Protein AF-Q2RQR8-F1 (afdb_monomer)

Solvent-accessible surface area (backbone atoms only — not comparable to full-atom values): 5989 Å² total; per-residue (Å²): 132,82,77,59,48,71,63,60,54,55,54,58,52,56,77,73,48,100,35,66,57,56,52,56,78,72,48,52,97,71,51,54,62,76,44,49,65,57,50,54,53,49,32,60,54,37,45,44,91,25,76,48,47,70,71,43,68,63,67,58,34,48,52,16,38,38,40,77,71,59,36,65,69,51,43,59,56,54,67,38,51,64,55,46,47,51,52,52,31,55,51,50,51,51,57,50,52,55,50,55,69,70,76,113

Radius of gyration: 13.52 Å; Cα contacts (8 Å, |Δi|>4): 78; chains: 1; bounding box: 38×32×31 Å

Mean predicted aligned error: 5.43 Å

Sequence (104 aa):
MGAVGQEDYVRLFSLYGDGVATAYQDAKPGDAERFTLLFEQVMRLLAKGSSYNLSLPSTFTRTARDYVGGDGGTVSRLGDPDTRMFILSDLYDYLHLSRVRRAG

Organism: Rhodospirillum rubrum (strain ATCC 11170 / ATH 1.1.1 / DSM 467 / LMG 4362 / NCIMB 8255 / S1) (NCBI:txid269796)

Structure (mmCIF, N/CA/C/O backbone):
data_AF-Q2RQR8-F1
#
_entry.id   AF-Q2RQR8-F1
#
loop_
_atom_site.group_PDB
_atom_site.id
_atom_site.type_symbol
_atom_site.label_atom_id
_atom_site.label_alt_id
_atom_site.label_comp_id
_atom_site.label_asym_id
_atom_site.label_entity_id
_atom_site.label_seq_id
_atom_site.pdbx_PDB_ins_code
_atom_site.Cartn_x
_atom_site.Cartn_y
_atom_site.Cartn_z
_atom_site.occupancy
_atom_site.B_iso_or_equiv
_atom_site.auth_seq_id
_atom_site.auth_comp_id
_atom_site.auth_asym_id
_atom_site.auth_atom_id
_atom_site.pdbx_PDB_model_num
ATOM 1 N N . MET A 1 1 ? -7.242 18.086 4.133 1.00 47.72 1 MET A N 1
ATOM 2 C CA . MET A 1 1 ? -7.022 16.782 3.467 1.00 47.72 1 MET A CA 1
ATOM 3 C C . MET A 1 1 ? -7.717 15.742 4.332 1.00 47.72 1 MET A C 1
ATOM 5 O O . MET A 1 1 ? -7.401 15.695 5.512 1.00 47.72 1 MET A O 1
ATOM 9 N N . GLY A 1 2 ? -8.744 15.058 3.819 1.00 59.22 2 GLY A N 1
ATOM 10 C CA . GLY A 1 2 ? -9.568 14.139 4.619 1.00 59.22 2 GLY A CA 1
ATOM 11 C C . GLY A 1 2 ? -8.751 12.992 5.219 1.00 59.22 2 GLY A C 1
ATOM 12 O O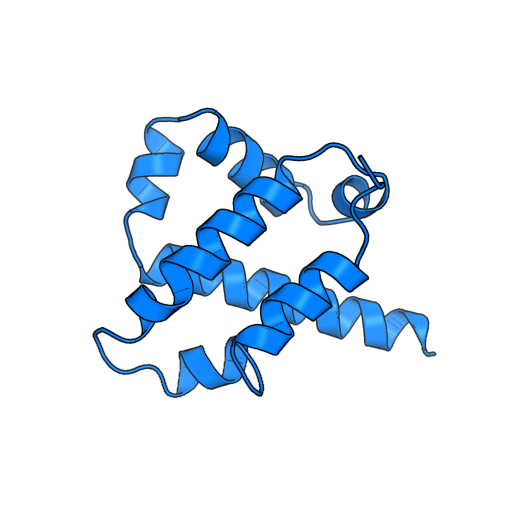 . GLY A 1 2 ? -7.706 12.627 4.675 1.00 59.22 2 GLY A O 1
ATOM 13 N N . ALA A 1 3 ? -9.201 12.462 6.357 1.00 76.38 3 ALA A N 1
ATOM 14 C CA . ALA A 1 3 ? -8.583 11.295 6.973 1.00 76.38 3 ALA A CA 1
ATOM 15 C C . ALA A 1 3 ? -8.748 10.083 6.044 1.00 76.38 3 ALA A C 1
ATOM 17 O O . ALA A 1 3 ? -9.863 9.791 5.629 1.00 76.38 3 ALA A O 1
ATOM 18 N N . VAL A 1 4 ? -7.647 9.395 5.722 1.00 84.69 4 VAL A N 1
ATOM 19 C CA . VAL A 1 4 ? -7.689 8.164 4.912 1.00 84.69 4 VAL A CA 1
ATOM 20 C C . VAL A 1 4 ? -8.478 7.095 5.663 1.00 84.69 4 VAL A C 1
ATOM 22 O O . VAL A 1 4 ? -8.120 6.770 6.801 1.00 84.69 4 VAL A O 1
ATOM 25 N N . GLY A 1 5 ? -9.509 6.548 5.026 1.00 88.69 5 GLY A N 1
ATOM 26 C CA . GLY A 1 5 ? -10.372 5.492 5.546 1.00 88.69 5 GLY A CA 1
ATOM 27 C C . GLY A 1 5 ? -10.400 4.246 4.658 1.00 88.69 5 GLY A C 1
ATOM 28 O O . GLY A 1 5 ? -9.849 4.222 3.561 1.00 88.69 5 GLY A O 1
ATOM 29 N N . GLN A 1 6 ? -11.078 3.195 5.131 1.00 89.50 6 GLN A N 1
ATOM 30 C CA . GLN A 1 6 ? -11.254 1.940 4.385 1.00 89.50 6 GLN A CA 1
ATOM 31 C C . GLN A 1 6 ? -11.864 2.157 2.993 1.00 89.50 6 GLN A C 1
ATOM 33 O O . GLN A 1 6 ? -11.476 1.497 2.031 1.00 89.50 6 GLN A O 1
ATOM 38 N N . GLU A 1 7 ? -12.814 3.086 2.892 1.00 89.62 7 GLU A N 1
ATOM 39 C CA . GLU A 1 7 ? -13.547 3.391 1.662 1.00 89.62 7 GLU A CA 1
ATOM 40 C C . GLU A 1 7 ? -12.642 3.921 0.548 1.00 89.62 7 GLU A C 1
ATOM 42 O O . GLU A 1 7 ? -12.891 3.622 -0.618 1.00 89.62 7 GLU A O 1
ATOM 47 N N . ASP A 1 8 ? -11.559 4.632 0.885 1.00 92.00 8 ASP A N 1
ATOM 48 C CA . ASP A 1 8 ? -10.593 5.119 -0.104 1.00 92.00 8 ASP A CA 1
ATOM 49 C C . ASP A 1 8 ? -9.925 3.949 -0.834 1.00 92.00 8 ASP A C 1
ATOM 51 O O . ASP A 1 8 ? -9.813 3.954 -2.061 1.00 92.00 8 ASP A O 1
ATOM 55 N N . TYR A 1 9 ? -9.538 2.910 -0.089 1.00 91.50 9 TYR A N 1
ATOM 56 C CA . TYR A 1 9 ? -8.947 1.703 -0.661 1.00 91.50 9 TYR A CA 1
ATOM 57 C C . TYR A 1 9 ? -9.965 0.922 -1.484 1.00 91.50 9 TYR A C 1
ATOM 59 O O . TYR A 1 9 ? -9.679 0.560 -2.622 1.00 91.50 9 TYR A O 1
ATOM 67 N N . VAL A 1 10 ? -11.166 0.697 -0.943 1.00 87.81 10 VAL A N 1
ATOM 68 C CA . VAL A 1 10 ? -12.240 -0.010 -1.661 1.00 87.81 10 VAL A CA 1
ATOM 69 C C . VAL A 1 10 ? -12.555 0.693 -2.981 1.00 87.81 10 VAL A C 1
ATOM 71 O O . VAL A 1 10 ? -12.668 0.037 -4.015 1.00 87.81 10 VAL A O 1
ATOM 74 N N . ARG A 1 11 ? -12.625 2.028 -2.971 1.00 89.19 11 ARG A N 1
ATOM 75 C CA . ARG A 1 11 ? -12.841 2.825 -4.177 1.00 89.19 11 ARG A CA 1
ATOM 76 C C . ARG A 1 11 ? -11.702 2.654 -5.177 1.00 89.19 11 ARG A C 1
ATOM 78 O O . ARG A 1 11 ? -11.990 2.431 -6.347 1.00 89.19 11 ARG A O 1
ATOM 85 N N . LEU A 1 12 ? -10.441 2.711 -4.743 1.00 89.75 12 LEU A N 1
ATOM 86 C CA . LEU A 1 12 ? -9.299 2.477 -5.634 1.00 89.75 12 LEU A CA 1
ATOM 87 C C . LEU A 1 12 ? -9.342 1.091 -6.277 1.00 89.75 12 LEU A C 1
ATOM 89 O O . LEU A 1 12 ? -9.219 0.988 -7.493 1.00 89.75 12 LEU A O 1
ATOM 93 N N . PHE A 1 13 ? -9.568 0.043 -5.485 1.00 87.88 13 PHE A N 1
ATOM 94 C CA . PHE A 1 13 ? -9.651 -1.324 -5.996 1.00 87.88 13 PHE A CA 1
ATOM 95 C C . PHE A 1 13 ? -10.824 -1.512 -6.970 1.00 87.88 13 PHE A C 1
ATOM 97 O O . PHE A 1 13 ? -10.658 -2.179 -7.987 1.00 87.88 13 PHE A O 1
ATOM 104 N N . SER A 1 14 ? -11.971 -0.865 -6.726 1.00 85.00 14 SER A N 1
ATOM 105 C CA . SER A 1 14 ? -13.148 -0.966 -7.606 1.00 85.00 14 SER A CA 1
ATOM 106 C C . SER A 1 14 ? -12.926 -0.426 -9.025 1.00 85.00 14 SER A C 1
ATOM 108 O O . SER A 1 14 ? -13.611 -0.848 -9.952 1.00 85.00 14 SER A O 1
ATOM 110 N N . LEU A 1 15 ? -11.949 0.468 -9.224 1.00 84.69 15 LEU A N 1
ATOM 111 C CA . LEU A 1 15 ? -11.621 1.010 -10.549 1.00 84.69 15 LEU A CA 1
ATOM 112 C C . LEU A 1 15 ? -10.937 -0.012 -11.468 1.00 84.69 15 LEU A C 1
ATOM 114 O O . LEU A 1 15 ? -10.836 0.233 -12.667 1.00 84.69 15 LEU A O 1
ATOM 118 N N . TYR A 1 16 ? -10.475 -1.139 -10.921 1.00 78.12 16 TYR A N 1
ATOM 119 C CA . TYR A 1 16 ? -9.729 -2.163 -11.653 1.00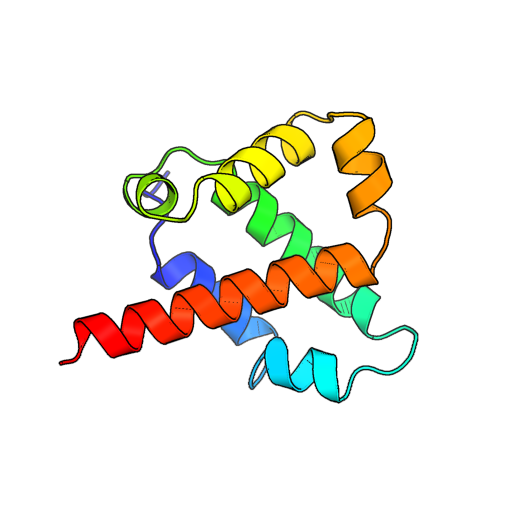 78.12 16 TYR A CA 1
ATOM 120 C C . TYR A 1 16 ? -10.525 -3.470 -11.869 1.00 78.12 16 TYR A C 1
ATOM 122 O O . TYR A 1 16 ? -9.949 -4.461 -12.312 1.00 78.12 16 TYR A O 1
ATOM 130 N N . GLY A 1 17 ? -11.844 -3.468 -11.623 1.00 69.69 17 GLY A N 1
ATOM 131 C CA . GLY A 1 17 ? -12.756 -4.590 -11.911 1.00 69.69 17 GLY A CA 1
ATOM 132 C C . GLY A 1 17 ? -13.003 -5.548 -10.737 1.00 69.69 17 GLY A C 1
ATOM 133 O O . GLY A 1 17 ? -12.687 -5.225 -9.592 1.00 69.69 17 GLY A O 1
ATOM 134 N N . ASP A 1 18 ? -13.571 -6.727 -11.034 1.00 59.84 18 ASP A N 1
ATOM 135 C CA . ASP A 1 18 ? -14.118 -7.724 -10.080 1.00 59.84 18 ASP A CA 1
ATOM 136 C C . ASP A 1 18 ? -13.081 -8.454 -9.194 1.00 59.84 18 ASP A C 1
ATOM 138 O O . ASP A 1 18 ? -13.313 -9.555 -8.697 1.00 59.84 18 ASP A O 1
ATOM 142 N N . GLY A 1 19 ? -11.939 -7.825 -8.930 1.00 64.38 19 GLY A N 1
ATOM 143 C CA . GLY A 1 19 ? -11.023 -8.237 -7.875 1.00 64.38 19 GLY A CA 1
ATOM 144 C C . GLY A 1 19 ? -9.581 -8.296 -8.337 1.00 64.38 19 GLY A C 1
ATOM 145 O O . GLY A 1 19 ? -9.241 -8.917 -9.340 1.00 64.38 19 GLY A O 1
ATOM 146 N N . VAL A 1 20 ? -8.711 -7.692 -7.533 1.00 66.69 20 VAL A N 1
ATOM 147 C CA . VAL A 1 20 ? -7.260 -7.803 -7.686 1.00 66.69 20 VAL A CA 1
ATOM 148 C C . VAL A 1 20 ? -6.776 -9.247 -7.495 1.00 66.69 20 VAL A C 1
ATOM 150 O O . VAL A 1 20 ? -5.866 -9.679 -8.196 1.00 66.69 20 VAL A O 1
ATOM 153 N N . ALA A 1 21 ? -7.437 -10.012 -6.621 1.00 62.88 21 ALA A N 1
ATOM 154 C CA . ALA A 1 21 ? -7.154 -11.430 -6.411 1.00 62.88 21 ALA A CA 1
ATOM 155 C C . ALA A 1 21 ? -7.464 -12.281 -7.659 1.00 62.88 21 ALA A C 1
ATOM 157 O O . ALA A 1 21 ? -6.601 -13.017 -8.133 1.00 62.88 21 ALA A O 1
ATOM 158 N N . THR A 1 22 ? -8.655 -12.121 -8.247 1.00 64.88 22 THR A N 1
ATOM 159 C CA . THR A 1 22 ? -9.047 -12.795 -9.500 1.00 64.88 22 THR A CA 1
ATOM 160 C C . THR A 1 22 ? -8.128 -12.380 -10.646 1.00 64.88 22 THR A C 1
ATOM 162 O O . THR A 1 22 ? -7.614 -13.205 -11.395 1.00 64.88 22 THR A O 1
ATOM 165 N N . ALA A 1 23 ? -7.832 -11.083 -10.723 1.00 65.88 23 ALA A N 1
ATOM 166 C CA . ALA A 1 23 ? -6.931 -10.527 -11.711 1.00 65.88 23 ALA A CA 1
ATOM 167 C C . ALA A 1 23 ? -5.491 -11.049 -11.620 1.00 65.88 23 ALA A C 1
ATOM 169 O O . ALA A 1 23 ? -4.808 -10.989 -12.637 1.00 65.88 23 ALA A O 1
ATOM 170 N N . TYR A 1 24 ? -5.031 -11.504 -10.448 1.00 64.38 24 TYR A N 1
ATOM 171 C CA . TYR A 1 24 ? -3.737 -12.167 -10.268 1.00 64.38 24 TYR A CA 1
ATOM 172 C C . TYR A 1 24 ? -3.783 -13.630 -10.722 1.00 64.38 24 TYR A C 1
ATOM 174 O O . TYR A 1 24 ? -2.871 -14.079 -11.407 1.00 64.38 24 TYR A O 1
ATOM 182 N N . GLN A 1 25 ? -4.851 -14.359 -10.383 1.00 65.94 25 GLN A N 1
ATOM 183 C CA . GLN A 1 25 ? -5.015 -15.763 -10.779 1.00 65.94 25 GLN A CA 1
ATOM 184 C C . GLN A 1 25 ? -5.095 -15.936 -12.301 1.00 65.94 25 GLN A C 1
ATOM 186 O O . GLN A 1 25 ? -4.539 -16.893 -12.835 1.00 65.94 25 GLN A O 1
ATOM 191 N N . ASP A 1 26 ? -5.718 -14.977 -12.988 1.00 67.50 26 ASP A N 1
ATOM 192 C CA . ASP A 1 26 ? -5.859 -14.972 -14.446 1.00 67.50 26 ASP A CA 1
ATOM 193 C C . ASP A 1 26 ? -4.796 -14.115 -15.164 1.00 67.50 26 ASP A C 1
ATOM 195 O O . ASP A 1 26 ? -4.856 -13.956 -16.388 1.00 67.50 26 ASP A O 1
ATOM 199 N N . ALA A 1 27 ? -3.835 -13.533 -14.431 1.00 64.06 27 ALA A N 1
ATOM 200 C CA . ALA A 1 27 ? -2.836 -12.629 -15.001 1.00 64.06 27 ALA A CA 1
ATOM 201 C C . ALA A 1 27 ? -1.926 -13.358 -15.994 1.00 64.06 27 ALA A C 1
ATOM 203 O O . ALA A 1 27 ? -1.240 -14.327 -15.662 1.00 64.06 27 ALA A O 1
ATOM 204 N N . LYS A 1 28 ? -1.846 -12.831 -17.214 1.00 65.12 28 LYS A N 1
ATOM 205 C CA . LYS A 1 28 ? -0.815 -13.199 -18.182 1.00 65.12 28 LYS A CA 1
ATOM 206 C C . LYS A 1 28 ? 0.454 -12.374 -17.944 1.00 65.12 28 LYS A C 1
ATOM 208 O O . LYS A 1 28 ? 0.383 -11.274 -17.388 1.00 65.12 28 LYS A O 1
ATOM 213 N N . PRO A 1 29 ? 1.621 -12.847 -18.415 1.00 58.16 29 PRO A N 1
ATOM 214 C CA . PRO A 1 29 ? 2.827 -12.025 -18.454 1.00 58.16 29 PRO A CA 1
ATOM 215 C C . PRO A 1 29 ? 2.535 -10.672 -19.127 1.00 58.16 29 PRO A C 1
ATOM 217 O O . PRO A 1 29 ? 2.061 -10.639 -20.262 1.00 58.16 29 PRO A O 1
ATOM 220 N N . GLY A 1 30 ? 2.779 -9.569 -18.412 1.00 62.72 30 GLY A N 1
ATOM 221 C CA . GLY A 1 30 ? 2.464 -8.198 -18.848 1.00 62.72 30 GLY A CA 1
ATOM 222 C C . GLY A 1 30 ? 1.221 -7.571 -18.200 1.00 62.72 30 GLY A C 1
ATOM 223 O O . GLY A 1 30 ? 1.138 -6.347 -18.125 1.00 62.72 30 GLY A O 1
ATOM 224 N N . ASP A 1 31 ? 0.304 -8.359 -17.630 1.00 69.44 31 ASP A N 1
ATOM 225 C CA . ASP A 1 31 ? -0.883 -7.818 -16.949 1.00 69.44 31 ASP A CA 1
ATOM 226 C C . ASP A 1 31 ? -0.537 -7.125 -15.626 1.00 69.44 31 ASP A C 1
ATOM 228 O O . ASP A 1 31 ? -1.253 -6.222 -15.204 1.00 69.44 31 ASP A O 1
ATOM 232 N N . ALA A 1 32 ? 0.576 -7.486 -14.980 1.00 68.75 32 ALA A N 1
ATOM 233 C CA . ALA A 1 32 ? 1.026 -6.842 -13.745 1.00 68.75 32 ALA A CA 1
ATOM 234 C C . ALA A 1 32 ? 1.329 -5.344 -13.940 1.00 68.75 32 ALA A C 1
ATOM 236 O O . ALA A 1 32 ? 1.123 -4.540 -13.027 1.00 68.75 32 ALA A O 1
ATOM 237 N N . GLU A 1 33 ? 1.742 -4.931 -15.145 1.00 74.94 33 GLU A N 1
ATOM 238 C CA . GLU A 1 33 ? 2.013 -3.520 -15.426 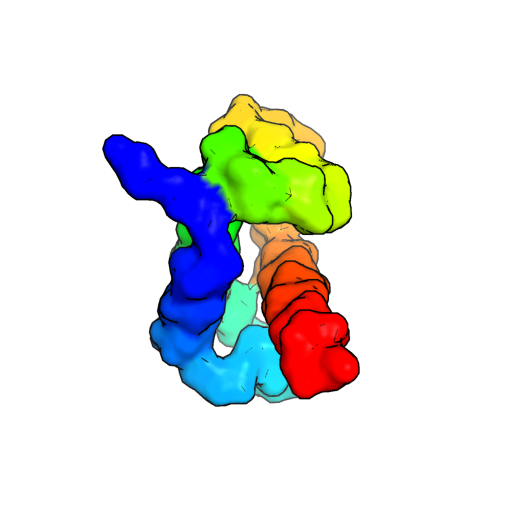1.00 74.94 33 GLU A CA 1
ATOM 239 C C . GLU A 1 33 ? 0.758 -2.649 -15.333 1.00 74.94 33 GLU A C 1
ATOM 241 O O . GLU A 1 33 ? 0.856 -1.502 -14.883 1.00 74.94 33 GLU A O 1
ATOM 246 N N . ARG A 1 34 ? -0.430 -3.198 -15.642 1.00 80.00 34 ARG A N 1
ATOM 247 C CA . ARG A 1 34 ? -1.711 -2.473 -15.541 1.00 80.00 34 ARG A CA 1
ATOM 248 C C . ARG A 1 34 ? -2.002 -2.004 -14.116 1.00 80.00 34 ARG A C 1
ATOM 250 O O . ARG A 1 34 ? -2.691 -1.008 -13.927 1.00 80.00 34 ARG A O 1
ATOM 257 N N . PHE A 1 35 ? -1.441 -2.684 -13.117 1.00 85.88 35 PHE A N 1
ATOM 258 C CA . PHE A 1 35 ? -1.611 -2.365 -11.701 1.00 85.88 35 PHE A CA 1
ATOM 259 C C . PHE A 1 35 ? -0.539 -1.433 -11.146 1.00 85.88 35 PHE A C 1
ATOM 261 O O . PHE A 1 35 ? -0.616 -1.060 -9.978 1.00 85.88 35 PHE A O 1
ATOM 268 N N . THR A 1 36 ? 0.431 -1.002 -11.955 1.00 89.88 36 THR A N 1
ATOM 269 C CA . THR A 1 36 ? 1.494 -0.096 -11.497 1.00 89.88 36 THR A CA 1
ATOM 270 C C . THR A 1 36 ? 0.914 1.186 -10.904 1.00 89.88 36 THR A C 1
ATOM 272 O O . THR A 1 36 ? 1.310 1.602 -9.819 1.00 89.88 36 THR A O 1
ATOM 275 N N . LEU A 1 37 ? -0.080 1.788 -11.563 1.00 91.50 37 LEU A N 1
ATOM 276 C CA . LEU A 1 37 ? -0.713 3.004 -11.053 1.00 91.50 37 LEU A CA 1
ATOM 277 C C . LEU A 1 37 ? -1.513 2.747 -9.766 1.00 91.50 37 LEU A C 1
ATOM 279 O O . LEU A 1 37 ? -1.461 3.563 -8.846 1.00 91.50 37 LEU A O 1
ATOM 283 N N . LEU A 1 38 ? -2.222 1.615 -9.679 1.00 92.56 38 LEU A N 1
ATOM 284 C CA . LEU A 1 38 ? -2.923 1.208 -8.458 1.00 92.56 38 LEU A CA 1
ATOM 285 C C . LEU A 1 38 ? -1.941 1.058 -7.296 1.00 92.56 38 LEU A C 1
ATOM 287 O O . LEU A 1 38 ? -2.171 1.603 -6.219 1.00 92.56 38 LEU A O 1
ATOM 291 N N . PHE A 1 39 ? -0.836 0.356 -7.534 1.00 94.62 39 PHE A N 1
ATOM 292 C CA . PHE A 1 39 ? 0.231 0.153 -6.566 1.00 94.62 39 PHE A CA 1
ATOM 293 C C . PHE A 1 39 ? 0.766 1.486 -6.035 1.00 94.62 39 PHE A C 1
ATOM 295 O O . PHE A 1 39 ? 0.787 1.705 -4.825 1.00 94.62 39 PHE A O 1
ATOM 302 N N . GLU A 1 40 ? 1.110 2.413 -6.929 1.00 96.19 40 GLU A N 1
ATOM 303 C CA . GLU A 1 40 ? 1.584 3.751 -6.565 1.00 96.19 40 GLU A CA 1
ATOM 304 C C . GLU A 1 40 ? 0.583 4.513 -5.689 1.00 96.19 40 GLU A C 1
ATOM 306 O O . GLU A 1 40 ? 0.945 5.129 -4.682 1.00 96.19 40 GLU A O 1
ATOM 311 N N . GLN A 1 41 ? -0.700 4.468 -6.048 1.00 95.94 41 GLN A N 1
ATOM 312 C CA . GLN A 1 41 ? -1.756 5.135 -5.289 1.00 95.94 41 GLN A CA 1
ATOM 313 C C . GLN A 1 41 ? -1.951 4.499 -3.909 1.00 95.94 41 GLN A C 1
ATOM 315 O O . GLN A 1 41 ? -2.065 5.221 -2.915 1.00 95.94 41 GLN A O 1
ATOM 320 N N . VAL A 1 42 ? -1.923 3.168 -3.830 1.00 95.94 42 VAL A N 1
ATOM 321 C CA . VAL A 1 42 ? -2.009 2.413 -2.575 1.00 95.94 42 VAL A CA 1
ATOM 322 C C . VAL A 1 42 ? -0.830 2.737 -1.661 1.00 95.94 42 VAL A C 1
ATOM 324 O O . VAL A 1 42 ? -1.051 3.050 -0.492 1.00 95.94 42 VAL A O 1
ATOM 327 N N . MET A 1 43 ? 0.402 2.753 -2.175 1.00 97.75 43 MET A N 1
ATOM 328 C CA . MET A 1 43 ? 1.587 3.107 -1.385 1.00 97.75 43 MET A CA 1
ATOM 329 C C . MET A 1 43 ? 1.489 4.530 -0.830 1.00 97.75 43 MET A C 1
ATOM 331 O O . MET A 1 43 ? 1.709 4.763 0.359 1.00 97.75 43 MET A O 1
ATOM 335 N N . ARG A 1 44 ? 1.057 5.491 -1.651 1.00 96.56 44 ARG A N 1
ATOM 336 C CA . ARG A 1 44 ? 0.844 6.875 -1.197 1.00 96.56 44 ARG A CA 1
ATOM 337 C C . ARG A 1 44 ? -0.267 6.996 -0.157 1.00 96.56 44 ARG A C 1
ATOM 339 O O . ARG A 1 44 ? -0.177 7.870 0.703 1.00 96.56 44 ARG A O 1
ATOM 346 N N . LEU A 1 45 ? -1.314 6.172 -0.220 1.00 95.69 45 LEU A N 1
ATOM 347 C CA . LEU A 1 45 ? -2.353 6.141 0.812 1.00 95.69 45 LEU A CA 1
ATOM 348 C C . LEU A 1 45 ? -1.844 5.518 2.110 1.00 95.69 45 LEU A C 1
ATOM 350 O O . LEU A 1 45 ? -2.013 6.134 3.160 1.00 95.69 45 LEU A O 1
ATOM 354 N N . LEU A 1 46 ? -1.185 4.360 2.044 1.00 96.75 46 LEU A N 1
ATOM 355 C CA . LEU A 1 46 ? -0.645 3.645 3.206 1.00 96.75 46 LEU A CA 1
ATOM 356 C C . LEU A 1 46 ? 0.425 4.453 3.951 1.00 96.75 46 LEU A C 1
ATOM 358 O O . LEU A 1 46 ? 0.527 4.362 5.176 1.00 96.75 46 LEU A O 1
ATOM 362 N N . ALA A 1 47 ? 1.195 5.276 3.237 1.00 96.25 47 ALA A N 1
ATOM 363 C CA . ALA A 1 47 ? 2.208 6.140 3.835 1.00 96.25 47 ALA A CA 1
ATOM 364 C C . ALA A 1 47 ? 1.611 7.296 4.664 1.00 96.25 47 ALA A C 1
ATOM 366 O O . ALA A 1 47 ? 2.286 7.828 5.549 1.00 96.25 47 ALA A O 1
ATOM 367 N N . LYS A 1 48 ? 0.348 7.683 4.427 1.00 94.25 48 LYS A N 1
ATOM 368 C CA . LYS A 1 48 ? -0.312 8.758 5.186 1.00 94.25 48 LYS A CA 1
ATOM 369 C C . LYS A 1 48 ? -0.594 8.323 6.625 1.00 94.25 48 LYS A C 1
ATOM 371 O O . LYS A 1 48 ? -0.967 7.183 6.897 1.00 94.25 48 LYS A O 1
ATOM 376 N N . GLY A 1 49 ? -0.474 9.267 7.556 1.00 89.50 49 GLY A N 1
ATOM 377 C CA . GLY A 1 49 ? -0.955 9.080 8.922 1.00 89.50 49 GLY A CA 1
ATOM 378 C C . GLY A 1 49 ? -2.482 9.138 8.966 1.00 89.50 49 GLY A C 1
ATOM 379 O O . GLY A 1 49 ? -3.062 10.193 8.720 1.00 89.50 49 GLY A O 1
ATOM 380 N N . SER A 1 50 ? -3.138 8.022 9.284 1.00 92.06 50 SER A N 1
ATOM 381 C CA . SER A 1 50 ? -4.565 7.991 9.615 1.00 92.06 50 SER A CA 1
ATOM 382 C C . SER A 1 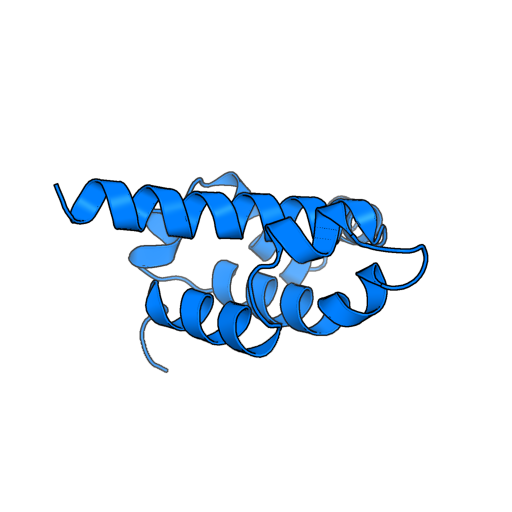50 ? -4.853 6.917 10.657 1.00 92.06 50 SER A C 1
ATOM 384 O O . SER A 1 50 ? -4.143 5.912 10.730 1.00 92.06 50 SER A O 1
ATOM 386 N N . SER A 1 51 ? -5.912 7.103 11.449 1.00 90.75 51 SER A N 1
ATOM 387 C CA . SER A 1 51 ? -6.354 6.100 12.426 1.00 90.75 51 SER A CA 1
ATOM 388 C C . SER A 1 51 ? -6.667 4.758 11.767 1.00 90.75 51 SER A C 1
ATOM 390 O O . SER A 1 51 ? -6.406 3.711 12.351 1.00 90.75 51 SER A O 1
ATOM 392 N N . TYR A 1 52 ? -7.169 4.780 10.530 1.00 91.88 52 TYR A N 1
ATOM 393 C CA . TYR A 1 52 ? -7.409 3.561 9.772 1.00 91.88 52 TYR A CA 1
ATOM 394 C C . TYR A 1 52 ? -6.104 2.854 9.395 1.00 91.88 52 TYR A C 1
ATOM 396 O O . TYR A 1 52 ? -5.954 1.673 9.691 1.00 91.88 52 TYR A O 1
ATOM 404 N N . ASN A 1 53 ? -5.126 3.565 8.828 1.00 93.75 53 ASN A N 1
ATOM 405 C CA . ASN A 1 53 ? -3.831 2.977 8.474 1.00 93.75 53 ASN A CA 1
ATOM 406 C C . ASN A 1 53 ? -3.103 2.416 9.702 1.00 93.75 53 ASN A C 1
ATOM 408 O O . ASN A 1 53 ? -2.451 1.383 9.608 1.00 93.75 53 ASN A O 1
ATOM 412 N N . LEU A 1 54 ? -3.251 3.060 10.864 1.00 91.38 54 LEU A N 1
ATOM 413 C CA . LEU A 1 54 ? -2.718 2.567 12.138 1.00 91.38 54 LEU A CA 1
ATOM 414 C C . LEU A 1 54 ? -3.406 1.285 12.634 1.00 91.38 54 LEU A C 1
ATOM 416 O O . LEU A 1 54 ? -2.824 0.573 13.445 1.00 91.38 54 LEU A O 1
ATOM 420 N N . SER A 1 55 ? -4.620 0.990 12.160 1.00 91.62 55 SER A N 1
ATOM 421 C CA . SER A 1 55 ? -5.324 -0.263 12.461 1.00 91.62 55 SER A CA 1
ATOM 422 C C . SER A 1 55 ? -4.923 -1.427 11.547 1.00 91.62 55 SER A C 1
ATOM 424 O O . SER A 1 55 ? -5.217 -2.577 11.867 1.00 91.62 55 SER A O 1
ATOM 426 N N . LEU A 1 56 ? -4.254 -1.143 10.423 1.00 93.00 56 LEU A N 1
ATOM 427 C CA . LEU A 1 56 ? -3.738 -2.163 9.510 1.00 93.00 56 LEU A CA 1
ATOM 428 C C . LEU A 1 56 ? -2.462 -2.809 10.078 1.00 93.00 56 LEU A C 1
ATOM 430 O O . LEU A 1 56 ? -1.753 -2.182 10.872 1.00 93.00 56 LEU A O 1
ATOM 434 N N . PRO A 1 57 ? -2.102 -4.028 9.633 1.00 94.88 57 PRO A N 1
ATOM 435 C CA . PRO A 1 57 ? -0.800 -4.613 9.923 1.00 94.88 57 PRO A CA 1
ATOM 436 C C . PRO A 1 57 ? 0.340 -3.639 9.607 1.00 94.88 57 PRO A C 1
ATOM 438 O O . PRO A 1 57 ? 0.403 -3.049 8.524 1.00 94.88 57 PRO A O 1
ATOM 441 N N . SER A 1 58 ? 1.267 -3.484 10.556 1.00 94.00 58 SER A N 1
ATOM 442 C CA . SER A 1 58 ? 2.354 -2.501 10.468 1.00 94.00 58 SER A CA 1
ATOM 443 C C . SER A 1 58 ? 3.263 -2.716 9.256 1.00 94.00 58 SER A C 1
ATOM 445 O O . SER A 1 58 ? 3.846 -1.757 8.756 1.00 94.00 58 SER A O 1
ATOM 447 N N . THR A 1 59 ? 3.342 -3.942 8.733 1.00 95.19 59 THR A N 1
ATOM 448 C CA . THR A 1 59 ? 4.101 -4.277 7.523 1.00 95.19 59 THR A CA 1
ATOM 449 C C . THR A 1 59 ? 3.651 -3.468 6.305 1.00 95.19 59 THR A C 1
ATOM 451 O O . THR A 1 59 ? 4.510 -2.997 5.558 1.00 95.19 59 THR A O 1
ATOM 454 N N . PHE A 1 60 ? 2.344 -3.233 6.120 1.00 95.69 60 PHE A N 1
ATOM 455 C CA . PHE A 1 60 ? 1.834 -2.437 4.996 1.00 95.69 60 PHE A CA 1
ATOM 456 C C . PHE A 1 60 ? 2.266 -0.976 5.103 1.00 95.69 60 PHE A C 1
ATOM 458 O O . PHE A 1 60 ? 2.818 -0.410 4.161 1.00 95.69 60 PHE A O 1
ATOM 465 N N . THR A 1 61 ? 2.050 -0.365 6.271 1.00 96.44 61 THR A N 1
ATOM 466 C CA . THR A 1 61 ? 2.362 1.055 6.480 1.00 96.44 61 THR A CA 1
ATOM 467 C C . THR A 1 61 ? 3.863 1.317 6.504 1.00 96.44 61 THR A C 1
ATOM 469 O O . THR A 1 61 ? 4.306 2.329 5.966 1.00 96.44 61 THR A O 1
ATOM 472 N N . ARG A 1 62 ? 4.663 0.402 7.065 1.00 96.88 62 ARG A N 1
ATOM 473 C CA . ARG A 1 62 ? 6.127 0.481 7.027 1.00 96.88 62 ARG A CA 1
ATOM 474 C C . ARG A 1 62 ? 6.651 0.369 5.599 1.00 96.88 62 ARG A C 1
ATOM 476 O O . ARG A 1 62 ? 7.335 1.281 5.156 1.00 96.88 62 ARG A O 1
ATOM 483 N N . THR A 1 63 ? 6.260 -0.677 4.866 1.00 97.62 63 THR A N 1
ATOM 484 C CA . THR A 1 63 ? 6.677 -0.868 3.464 1.00 97.62 63 THR A CA 1
ATOM 485 C C . THR A 1 63 ? 6.334 0.352 2.612 1.00 97.62 63 THR A C 1
ATOM 487 O O . THR A 1 63 ? 7.161 0.810 1.832 1.00 97.62 63 THR A O 1
ATOM 490 N N . ALA A 1 64 ? 5.140 0.919 2.791 1.00 97.75 64 ALA A N 1
ATOM 491 C CA . ALA A 1 64 ? 4.714 2.103 2.059 1.00 97.75 64 ALA A CA 1
ATOM 492 C C . ALA A 1 64 ? 5.520 3.360 2.407 1.00 97.75 64 ALA A C 1
ATOM 494 O O . ALA A 1 64 ? 5.856 4.135 1.515 1.00 97.75 64 ALA A O 1
ATOM 495 N N . ARG A 1 65 ? 5.845 3.573 3.688 1.00 97.44 65 ARG A N 1
ATOM 496 C CA . ARG A 1 65 ? 6.694 4.696 4.117 1.00 97.44 65 ARG A CA 1
ATOM 497 C C . ARG A 1 65 ? 8.113 4.560 3.586 1.00 97.44 65 ARG A C 1
ATOM 499 O O . ARG A 1 65 ? 8.637 5.541 3.075 1.00 97.44 65 ARG A O 1
ATOM 506 N N . ASP A 1 66 ? 8.687 3.363 3.662 1.00 98.12 66 ASP A N 1
ATOM 507 C CA . ASP A 1 66 ? 10.032 3.078 3.163 1.00 98.12 66 ASP A CA 1
ATOM 508 C C . ASP A 1 66 ? 10.077 3.271 1.633 1.00 98.12 66 ASP A C 1
ATOM 510 O O . ASP A 1 66 ? 10.959 3.957 1.120 1.00 98.12 66 ASP A O 1
ATOM 514 N N . TYR A 1 67 ? 9.062 2.788 0.905 1.00 98.19 67 TYR A N 1
ATOM 515 C CA . TYR A 1 67 ? 8.933 2.987 -0.543 1.00 98.19 67 TYR A CA 1
ATOM 516 C C . TYR A 1 67 ? 8.798 4.464 -0.935 1.00 98.19 67 TYR A C 1
ATOM 518 O O . TYR A 1 67 ? 9.567 4.964 -1.752 1.00 98.19 67 TYR A O 1
ATOM 526 N N . VAL A 1 68 ? 7.850 5.190 -0.328 1.00 97.69 68 VAL A N 1
ATOM 527 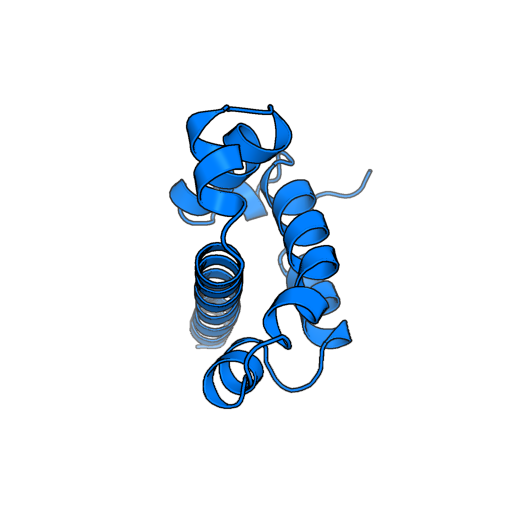C CA . VAL A 1 68 ? 7.620 6.620 -0.611 1.00 97.69 68 VAL A CA 1
ATOM 528 C C . VAL A 1 68 ? 8.812 7.479 -0.175 1.00 97.69 68 VAL A C 1
ATOM 530 O O . VAL A 1 68 ? 9.088 8.501 -0.798 1.00 97.69 68 VAL A O 1
ATOM 533 N N . GLY A 1 69 ? 9.525 7.064 0.874 1.00 97.44 69 GLY A N 1
ATOM 534 C CA . GLY A 1 69 ? 10.760 7.688 1.347 1.00 97.44 69 GLY A CA 1
ATOM 535 C C . GLY A 1 69 ? 11.991 7.384 0.489 1.00 97.44 69 GLY A C 1
ATOM 536 O O . GLY A 1 69 ? 13.033 7.994 0.714 1.00 97.44 69 GLY A O 1
ATOM 537 N N . GLY A 1 70 ? 11.882 6.483 -0.493 1.00 97.31 70 GLY A N 1
ATOM 538 C CA . GLY A 1 70 ? 12.973 6.143 -1.404 1.00 97.31 70 GLY A CA 1
ATOM 539 C C . GLY A 1 70 ? 14.023 5.202 -0.811 1.00 97.31 70 GLY A C 1
ATOM 540 O O . GLY A 1 70 ? 15.167 5.221 -1.263 1.00 97.31 70 GLY A O 1
ATOM 541 N N . ASP A 1 71 ? 13.671 4.389 0.189 1.00 98.19 71 ASP A N 1
ATOM 542 C CA . ASP A 1 71 ? 14.573 3.366 0.722 1.00 98.19 71 ASP A CA 1
ATOM 543 C C . ASP A 1 71 ? 15.037 2.424 -0.399 1.00 98.19 71 ASP A C 1
ATOM 545 O O . ASP A 1 71 ? 14.228 1.747 -1.037 1.00 98.19 71 ASP A O 1
ATOM 549 N N . GLY A 1 72 ? 16.348 2.374 -0.646 1.00 97.12 72 GLY A N 1
ATOM 550 C CA . GLY A 1 72 ? 16.906 1.703 -1.823 1.00 97.12 72 GLY A CA 1
ATOM 551 C C . GLY A 1 72 ? 16.614 0.202 -1.873 1.00 97.12 72 GLY A C 1
ATOM 552 O O . GLY A 1 72 ? 16.336 -0.332 -2.947 1.00 97.12 72 GLY A O 1
ATOM 553 N N . GLY A 1 73 ? 16.616 -0.476 -0.720 1.00 97.12 73 GLY A N 1
ATOM 554 C CA . GLY A 1 73 ? 16.288 -1.902 -0.643 1.00 97.12 73 GLY A CA 1
ATOM 555 C C . GLY A 1 73 ? 14.817 -2.163 -0.962 1.00 97.12 73 GLY A C 1
ATOM 556 O O . GLY A 1 73 ? 14.485 -3.051 -1.749 1.00 97.12 73 GLY A O 1
ATOM 557 N N . THR A 1 74 ? 13.932 -1.345 -0.400 1.00 97.44 74 THR A N 1
ATOM 558 C CA . THR A 1 74 ? 12.492 -1.420 -0.640 1.00 97.44 74 THR A CA 1
ATOM 559 C C . THR A 1 74 ? 12.140 -1.072 -2.082 1.00 97.44 74 THR A C 1
ATOM 561 O O . THR A 1 74 ? 11.409 -1.827 -2.715 1.00 97.44 74 THR A O 1
ATOM 564 N N . VAL A 1 75 ? 12.689 0.009 -2.639 1.00 97.44 75 VAL A N 1
ATOM 565 C CA . VAL A 1 75 ? 12.467 0.405 -4.039 1.00 97.44 75 VAL A CA 1
ATOM 566 C C . VAL A 1 75 ? 12.974 -0.667 -5.000 1.00 97.44 75 VAL A C 1
ATOM 568 O O . VAL A 1 75 ? 12.254 -1.032 -5.924 1.00 97.44 75 VAL A O 1
ATOM 571 N N . SER A 1 76 ? 14.166 -1.225 -4.764 1.00 96.69 76 SER A N 1
ATOM 572 C CA . SER A 1 76 ? 14.708 -2.301 -5.602 1.00 96.69 76 SER A CA 1
ATOM 573 C C . SER A 1 76 ? 13.807 -3.536 -5.587 1.00 96.69 76 SER A C 1
ATOM 575 O O . SER A 1 76 ? 13.454 -4.046 -6.649 1.00 96.69 76 SER A O 1
ATOM 577 N N . ARG A 1 77 ? 13.367 -3.974 -4.401 1.00 95.00 77 ARG A N 1
ATOM 578 C CA . ARG A 1 77 ? 12.444 -5.106 -4.254 1.00 95.00 77 ARG A CA 1
ATOM 579 C C . ARG A 1 77 ? 11.096 -4.842 -4.929 1.00 95.00 77 ARG A C 1
ATOM 581 O O . ARG A 1 77 ? 10.549 -5.734 -5.561 1.00 95.00 77 ARG A O 1
ATOM 588 N N . LEU A 1 78 ? 10.559 -3.630 -4.801 1.00 94.62 78 LEU A N 1
ATOM 589 C CA . LEU A 1 78 ? 9.272 -3.248 -5.389 1.00 94.62 78 LEU A CA 1
ATOM 590 C C . LEU A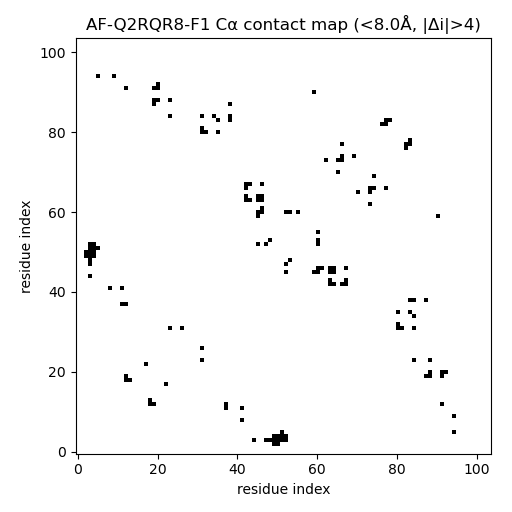 1 78 ? 9.358 -2.888 -6.880 1.00 94.62 78 LEU A C 1
ATOM 592 O O . LEU A 1 78 ? 8.327 -2.638 -7.497 1.00 94.62 78 LEU A O 1
ATOM 596 N N . GLY A 1 79 ? 10.549 -2.916 -7.485 1.00 91.94 79 GLY A N 1
ATOM 597 C CA . GLY A 1 79 ? 10.698 -2.876 -8.941 1.00 91.94 79 GLY A CA 1
ATOM 598 C C . GLY A 1 79 ? 10.104 -4.114 -9.621 1.00 91.94 79 GLY A C 1
ATOM 599 O O . GLY A 1 79 ? 9.567 -4.018 -10.726 1.00 91.94 79 GLY A O 1
ATOM 600 N N . ASP A 1 80 ? 10.114 -5.255 -8.929 1.00 90.62 80 ASP A N 1
ATOM 601 C CA . ASP A 1 80 ? 9.508 -6.499 -9.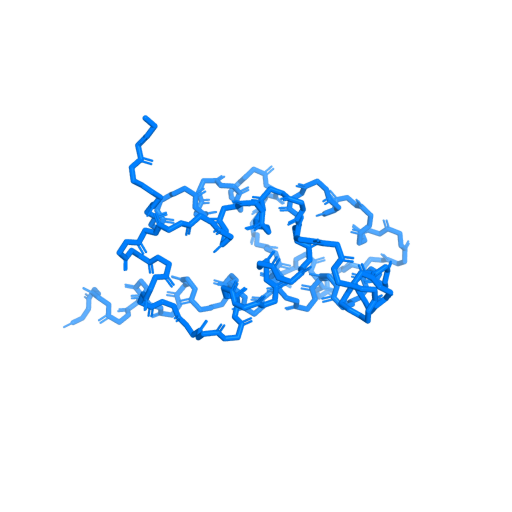393 1.00 90.62 80 ASP A CA 1
ATOM 602 C C . ASP A 1 80 ? 7.964 -6.389 -9.457 1.00 90.62 80 ASP A C 1
ATOM 604 O O . ASP A 1 80 ? 7.319 -6.121 -8.433 1.00 90.62 80 ASP A O 1
ATOM 608 N N . PRO A 1 81 ? 7.341 -6.560 -10.643 1.00 87.75 81 PRO A N 1
ATOM 609 C CA . PRO A 1 81 ? 5.887 -6.551 -10.789 1.00 87.75 81 PRO A CA 1
ATOM 610 C C . PRO A 1 81 ? 5.175 -7.593 -9.920 1.00 87.75 81 PRO A C 1
ATOM 612 O O . PRO A 1 81 ? 4.116 -7.283 -9.371 1.00 87.75 81 PRO A O 1
ATOM 615 N N . ASP A 1 82 ? 5.752 -8.783 -9.738 1.00 85.50 82 ASP A N 1
ATOM 616 C CA . ASP A 1 82 ? 5.109 -9.864 -8.983 1.00 85.50 82 ASP A CA 1
ATOM 617 C C . ASP A 1 82 ? 5.035 -9.519 -7.497 1.00 85.50 82 ASP A C 1
ATOM 619 O O . ASP A 1 82 ? 3.990 -9.670 -6.860 1.00 85.50 82 ASP A O 1
ATOM 623 N N . THR A 1 83 ? 6.108 -8.943 -6.951 1.00 90.69 83 THR A N 1
ATOM 624 C CA . THR A 1 83 ? 6.119 -8.434 -5.577 1.00 9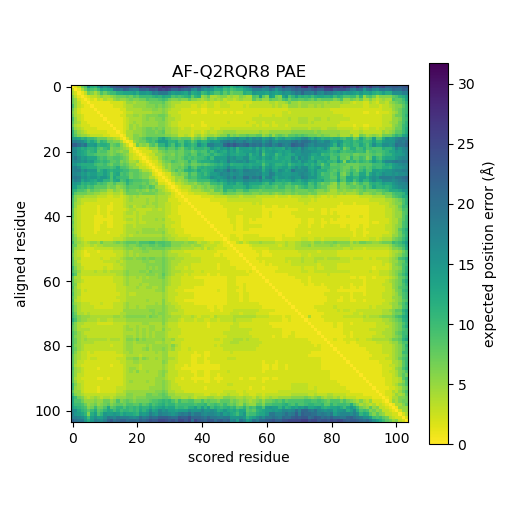0.69 83 THR A CA 1
ATOM 625 C C . THR A 1 83 ? 5.081 -7.328 -5.362 1.00 90.69 83 THR A C 1
ATOM 627 O O . THR A 1 83 ? 4.391 -7.315 -4.337 1.00 90.69 83 THR A O 1
ATOM 630 N N . ARG A 1 84 ? 4.938 -6.390 -6.308 1.00 91.88 84 ARG A N 1
ATOM 631 C CA . ARG A 1 84 ? 3.903 -5.340 -6.233 1.00 91.88 84 ARG A CA 1
ATOM 632 C C . ARG A 1 84 ? 2.507 -5.948 -6.223 1.00 91.88 84 ARG A C 1
ATOM 634 O O . ARG A 1 84 ? 1.650 -5.518 -5.448 1.00 91.88 84 ARG A O 1
ATOM 641 N N . MET A 1 85 ? 2.305 -6.965 -7.051 1.00 87.31 85 MET A N 1
ATOM 642 C CA . MET A 1 85 ? 1.031 -7.648 -7.179 1.00 87.31 85 MET A CA 1
ATOM 643 C C . MET A 1 85 ? 0.678 -8.436 -5.917 1.00 87.31 85 MET A C 1
ATOM 645 O O . MET A 1 85 ? -0.435 -8.323 -5.411 1.00 87.31 85 MET A O 1
ATOM 649 N N . PHE A 1 86 ? 1.647 -9.137 -5.331 1.00 88.56 86 PHE A N 1
ATOM 650 C CA . PHE A 1 86 ? 1.471 -9.824 -4.054 1.00 88.56 86 PHE A CA 1
ATOM 651 C C . PHE A 1 86 ? 0.976 -8.872 -2.957 1.00 88.56 86 PHE A C 1
ATOM 653 O O . PHE A 1 86 ? 0.007 -9.174 -2.266 1.00 88.56 86 PHE A O 1
ATOM 660 N N . ILE A 1 87 ? 1.585 -7.688 -2.832 1.00 92.38 87 ILE A N 1
ATOM 661 C CA . ILE A 1 87 ? 1.181 -6.695 -1.824 1.00 92.38 87 ILE A CA 1
ATOM 662 C C . ILE A 1 87 ? -0.248 -6.196 -2.059 1.00 92.38 87 ILE A C 1
ATOM 664 O O . ILE A 1 87 ? -1.004 -6.015 -1.105 1.00 92.38 87 ILE A O 1
ATOM 668 N N . LEU A 1 88 ? -0.616 -5.948 -3.317 1.00 92.06 88 LEU A N 1
ATOM 669 C CA . LEU A 1 88 ? -1.964 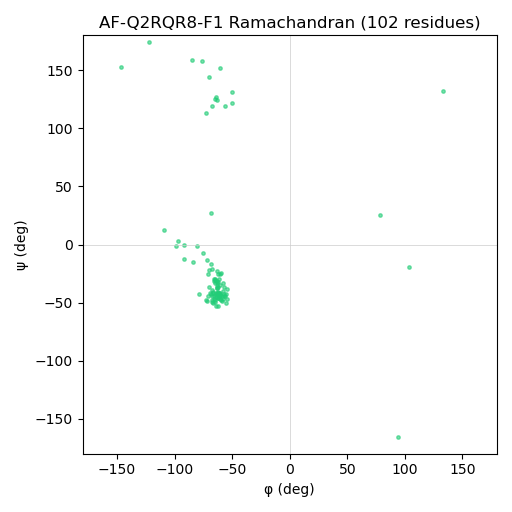-5.513 -3.666 1.00 92.06 88 LEU A CA 1
ATOM 670 C C . LEU A 1 88 ? -3.011 -6.587 -3.342 1.00 92.06 88 LEU A C 1
ATOM 672 O O . LEU A 1 88 ? -4.060 -6.241 -2.799 1.00 92.06 88 LEU A O 1
ATOM 676 N N . SER A 1 89 ? -2.724 -7.858 -3.629 1.00 88.62 89 SER A N 1
ATOM 677 C CA . SER A 1 89 ? -3.602 -8.985 -3.289 1.00 88.62 89 SER A CA 1
ATOM 678 C C . SER A 1 89 ? -3.739 -9.165 -1.777 1.00 88.62 89 SER A C 1
ATOM 680 O O . SER A 1 89 ? -4.857 -9.212 -1.274 1.00 88.62 89 SER A O 1
ATOM 682 N N . ASP A 1 90 ? -2.628 -9.157 -1.036 1.00 91.31 90 ASP A N 1
ATOM 683 C CA . ASP A 1 90 ? -2.628 -9.299 0.428 1.00 91.31 90 ASP A CA 1
ATOM 684 C C . ASP A 1 90 ? -3.418 -8.165 1.111 1.00 91.31 90 ASP A C 1
ATOM 686 O O . ASP A 1 90 ? -4.247 -8.388 1.999 1.00 91.31 90 ASP A O 1
ATOM 690 N N . LEU A 1 91 ? -3.248 -6.925 0.636 1.00 93.06 91 LEU A N 1
ATOM 691 C CA . LEU A 1 91 ? -4.047 -5.800 1.117 1.00 93.06 91 LEU A CA 1
ATOM 692 C C . LEU A 1 91 ? -5.532 -5.972 0.771 1.00 93.06 91 LEU A C 1
ATOM 694 O O . LEU A 1 91 ? -6.385 -5.733 1.626 1.00 93.06 91 LEU A O 1
ATOM 698 N N . TYR A 1 92 ? -5.859 -6.367 -0.462 1.00 90.44 92 TYR A N 1
ATOM 699 C CA . TYR A 1 92 ? -7.241 -6.585 -0.892 1.00 90.44 92 TYR A CA 1
ATOM 700 C C . TYR A 1 92 ? -7.940 -7.633 -0.016 1.00 90.44 92 TYR A C 1
ATOM 702 O O . TYR A 1 92 ? -9.037 -7.369 0.487 1.00 90.44 92 TYR A O 1
ATOM 710 N N . ASP A 1 93 ? -7.289 -8.766 0.235 1.00 88.00 93 ASP A N 1
ATOM 711 C CA . ASP A 1 93 ? -7.812 -9.840 1.079 1.00 88.00 93 ASP A CA 1
ATOM 712 C C . ASP A 1 93 ? -8.038 -9.357 2.514 1.00 88.00 93 ASP A C 1
ATOM 714 O O . ASP A 1 93 ? -9.110 -9.574 3.089 1.00 88.00 93 ASP A O 1
ATOM 718 N N . TYR A 1 94 ? -7.091 -8.604 3.082 1.00 90.69 94 TYR A N 1
ATOM 719 C CA . TYR A 1 94 ? -7.253 -8.008 4.407 1.00 90.69 94 TYR A CA 1
ATOM 720 C C . TYR A 1 94 ? -8.470 -7.067 4.480 1.00 90.69 94 TYR A C 1
ATOM 722 O O . TYR A 1 94 ? -9.262 -7.113 5.432 1.00 90.69 94 TYR A O 1
ATOM 730 N N . LEU A 1 95 ? -8.659 -6.211 3.472 1.00 88.06 95 LEU A N 1
ATOM 731 C CA . LEU A 1 95 ? -9.799 -5.291 3.396 1.00 88.06 95 LEU A CA 1
ATOM 732 C C . LEU A 1 95 ? -11.136 -6.042 3.310 1.00 88.06 95 LEU A C 1
ATOM 734 O O . LEU A 1 95 ? -12.114 -5.617 3.931 1.00 88.06 95 LEU A O 1
ATOM 738 N N . HIS A 1 96 ? -11.180 -7.166 2.594 1.00 84.12 96 HIS A N 1
ATOM 739 C CA . HIS A 1 96 ? -12.378 -7.999 2.476 1.00 84.12 96 HIS A CA 1
ATOM 740 C C . HIS A 1 96 ? -12.671 -8.757 3.771 1.00 84.12 96 HIS A C 1
ATOM 742 O O . HIS A 1 96 ? -13.788 -8.685 4.290 1.00 84.12 96 HIS A O 1
ATOM 748 N N . LEU A 1 97 ? -11.666 -9.403 4.365 1.00 85.62 97 LEU A N 1
ATOM 749 C CA . LEU A 1 97 ? -11.813 -10.134 5.625 1.00 85.62 97 LEU A CA 1
ATOM 750 C C . LEU A 1 97 ? -12.216 -9.217 6.785 1.00 85.62 97 LEU A C 1
ATOM 752 O O . LEU A 1 97 ? -13.083 -9.568 7.587 1.00 85.62 97 LEU A O 1
ATOM 756 N N . SER A 1 98 ? -11.629 -8.021 6.872 1.00 80.50 98 SER A N 1
ATOM 757 C CA . SER A 1 98 ? -11.989 -7.037 7.901 1.00 80.50 98 SER A CA 1
ATOM 758 C C . SER A 1 98 ? -13.422 -6.517 7.752 1.00 80.50 98 SER A C 1
ATOM 760 O O . SER A 1 98 ? -14.060 -6.200 8.756 1.00 80.50 98 SER A O 1
ATOM 762 N N . ARG A 1 99 ? -13.961 -6.469 6.526 1.00 73.50 99 ARG A N 1
ATOM 763 C CA . ARG A 1 99 ? -15.364 -6.115 6.270 1.00 73.50 99 ARG A CA 1
ATOM 764 C C . ARG A 1 99 ? -16.316 -7.218 6.726 1.00 73.50 99 ARG A C 1
ATOM 766 O O . ARG A 1 99 ? -17.296 -6.913 7.398 1.00 73.50 99 ARG A O 1
ATOM 773 N N . VAL A 1 100 ? -15.999 -8.480 6.430 1.00 68.12 100 VAL A N 1
ATOM 774 C CA . VAL A 1 100 ? -16.790 -9.640 6.881 1.00 68.12 100 VAL A CA 1
ATOM 775 C C . VAL A 1 100 ? -16.831 -9.710 8.410 1.00 68.12 100 VAL A C 1
ATOM 777 O O . VAL A 1 100 ? -17.900 -9.872 8.985 1.00 68.12 100 VAL A O 1
ATOM 780 N N . ARG A 1 101 ? -15.695 -9.494 9.085 1.00 63.78 101 ARG A N 1
ATOM 781 C CA . ARG A 1 101 ? -15.609 -9.522 10.558 1.00 63.78 101 ARG A CA 1
ATOM 782 C C . ARG A 1 101 ? -16.333 -8.377 11.275 1.00 63.78 101 ARG A C 1
ATOM 784 O O . ARG A 1 101 ? -16.532 -8.480 12.476 1.00 63.78 101 ARG A O 1
ATOM 791 N N . ARG A 1 102 ? -16.682 -7.285 10.585 1.00 58.66 102 ARG A N 1
ATOM 792 C CA . ARG A 1 102 ? -17.479 -6.177 11.151 1.00 58.66 102 ARG A CA 1
ATOM 793 C C . ARG A 1 102 ? -18.987 -6.333 10.932 1.00 58.66 102 ARG A C 1
ATOM 795 O O . ARG A 1 102 ? -19.745 -5.560 11.503 1.00 58.66 102 ARG A O 1
ATOM 802 N N . ALA A 1 103 ? -19.404 -7.263 10.073 1.00 56.28 103 ALA A N 1
ATOM 803 C CA . ALA A 1 103 ? -20.803 -7.484 9.709 1.00 56.28 103 ALA A CA 1
ATOM 804 C C . ALA A 1 103 ? -21.466 -8.651 10.471 1.00 56.28 103 ALA A C 1
ATOM 806 O O . ALA A 1 103 ? -22.645 -8.917 10.243 1.00 56.28 103 ALA A O 1
ATOM 807 N N . GLY A 1 104 ? -20.718 -9.338 11.340 1.00 42.00 104 GLY A N 1
ATOM 808 C CA . GLY A 1 104 ? -21.208 -10.352 12.280 1.00 42.00 104 GLY A CA 1
ATOM 809 C C . GLY A 1 104 ? -20.980 -9.907 13.714 1.00 42.00 104 GLY A C 1
ATOM 810 O O . GLY A 1 104 ? -21.777 -10.337 14.572 1.00 42.00 104 GLY A O 1
#

Secondary structure (DSSP, 8-state):
-PPP-HHHHHHHHHTT-S-HHHHHHTPPTTGGGGGHHHHHHHHHHHTS--HHHHHS-HHHHHHHHHHHTT-HHHHHHHTSHHHHHHHHHHHHHHHHHHHHHH--

pLDDT: mean 85.0, std 13.36, range [42.0, 98.19]

Foldseek 3Di:
DDAQALVVLVVLQVVVPDGLQVCVVPPDVPSLVVCPVSLLVQLVSLCDDHPHNVVDDVVSSVLSVCCVVCPPVSVVQCVDSVSSSVSSRVVRVVSVVVVVVVVD